Protein AF-A0A0A8ESN9-F1 (afdb_monomer_lite)

Secondary structure (DSSP, 8-state):
-TT-EEEEGGGTTEEEEEEEEEE-----------S---SPEEEEEEETTS---EEE-GGGEEE---TT----TTSS-SSSSHHHHHHHHHHHHHHHHHHHHHHHHHHHHHT-------

Radius of gyration: 28.65 Å; chains: 1; bounding box: 43×63×75 Å

Foldseek 3Di:
DFQFWKQQQVPVRAIFGFHDWAFPDPDPPPDPPPDDDPGAIWTWTAHPVGDDIDIDHPVRIDGPPPPPDPPDVPPPDPDPCPVVVVVVVVVVVVVVVVVVVVVVVVVVVVVDDDDDDD

pLDDT: mean 72.19, std 18.35, range [41.47, 96.19]

Structure (mmCIF, N/CA/C/O backbone):
data_AF-A0A0A8ESN9-F1
#
_entry.id   AF-A0A0A8ESN9-F1
#
loop_
_atom_site.group_PDB
_atom_site.id
_atom_site.type_symbol
_atom_site.label_atom_id
_atom_site.label_alt_id
_atom_site.label_comp_id
_atom_site.label_asym_id
_atom_site.label_entity_id
_atom_site.label_seq_id
_atom_site.pdbx_PDB_ins_code
_atom_site.Cartn_x
_atom_site.Cartn_y
_atom_site.Cartn_z
_atom_site.occupancy
_atom_site.B_iso_or_equiv
_atom_site.auth_seq_id
_atom_site.auth_comp_id
_atom_site.auth_asym_id
_atom_site.auth_atom_id
_atom_site.pdbx_PDB_model_num
ATOM 1 N N . MET A 1 1 ? 3.443 9.155 -0.932 1.00 62.34 1 MET A N 1
ATOM 2 C CA . MET A 1 1 ? 2.494 9.034 0.195 1.00 62.34 1 MET A CA 1
ATOM 3 C C . MET A 1 1 ? 2.630 7.640 0.795 1.00 62.34 1 MET A C 1
ATOM 5 O O . MET A 1 1 ? 2.059 6.707 0.259 1.00 62.34 1 MET A O 1
ATOM 9 N N . LEU A 1 2 ? 3.432 7.467 1.846 1.00 80.25 2 LEU A N 1
ATOM 10 C CA . LEU A 1 2 ? 3.530 6.182 2.553 1.00 80.25 2 LEU A CA 1
ATOM 11 C C . LEU A 1 2 ? 2.463 6.117 3.652 1.00 80.25 2 LEU A C 1
ATOM 13 O O . LEU A 1 2 ? 2.071 7.150 4.195 1.00 80.25 2 LEU A O 1
ATOM 17 N N . GLY A 1 3 ? 1.976 4.921 3.968 1.00 84.69 3 GLY A N 1
ATOM 18 C CA . GLY A 1 3 ? 0.921 4.699 4.957 1.00 84.69 3 GLY A CA 1
ATOM 19 C C . GLY A 1 3 ? -0.495 5.037 4.477 1.00 84.69 3 GLY A C 1
ATOM 20 O O . GLY A 1 3 ? -1.417 5.023 5.288 1.00 84.69 3 GLY A O 1
ATOM 21 N N . GLN A 1 4 ? -0.687 5.354 3.192 1.00 88.56 4 GLN A N 1
ATOM 22 C CA . GLN A 1 4 ? -2.016 5.564 2.606 1.00 88.56 4 GLN A CA 1
ATOM 23 C C . GLN A 1 4 ? -2.613 4.250 2.107 1.00 88.56 4 GLN A C 1
ATOM 25 O O . GLN A 1 4 ? -1.871 3.365 1.677 1.00 88.56 4 GLN A O 1
ATOM 30 N N . ARG A 1 5 ? -3.945 4.147 2.150 1.00 92.69 5 ARG A N 1
ATOM 31 C CA . ARG A 1 5 ? -4.677 3.050 1.515 1.00 92.69 5 ARG A CA 1
ATOM 32 C C . ARG A 1 5 ? -4.762 3.295 0.010 1.00 92.69 5 ARG A C 1
ATOM 34 O O . ARG A 1 5 ? -5.025 4.417 -0.425 1.00 92.69 5 ARG A O 1
ATOM 41 N N . VAL A 1 6 ? -4.502 2.252 -0.760 1.00 93.94 6 VAL A N 1
ATOM 42 C CA . VAL A 1 6 ? -4.526 2.255 -2.220 1.00 93.94 6 VAL A CA 1
ATOM 43 C C . VAL A 1 6 ? -5.290 1.033 -2.715 1.00 93.94 6 VAL A C 1
ATOM 45 O O . VAL A 1 6 ? -5.285 -0.009 -2.055 1.00 93.94 6 VAL A O 1
ATOM 48 N N . ILE A 1 7 ? -5.946 1.184 -3.858 1.00 94.50 7 ILE A N 1
ATOM 49 C CA . ILE A 1 7 ? -6.589 0.111 -4.612 1.00 94.50 7 ILE A CA 1
ATOM 50 C C . ILE A 1 7 ? -5.570 -0.373 -5.639 1.00 94.50 7 ILE A C 1
ATOM 52 O O . ILE A 1 7 ? -4.999 0.443 -6.357 1.00 94.50 7 ILE A O 1
ATOM 56 N N . ASP A 1 8 ? -5.312 -1.675 -5.679 1.00 94.50 8 ASP A N 1
ATOM 57 C CA . ASP A 1 8 ? -4.403 -2.304 -6.633 1.00 94.50 8 ASP A CA 1
ATOM 58 C C . ASP A 1 8 ? -5.191 -3.031 -7.723 1.00 94.50 8 ASP A C 1
ATOM 60 O O . ASP A 1 8 ? -5.702 -4.134 -7.515 1.00 94.50 8 ASP A O 1
ATOM 64 N N . HIS A 1 9 ? -5.266 -2.414 -8.900 1.00 96.19 9 HIS A N 1
ATOM 65 C CA . HIS A 1 9 ? -6.020 -2.942 -10.035 1.00 96.19 9 HIS A CA 1
ATOM 66 C C . HIS A 1 9 ? -5.357 -4.169 -10.675 1.00 96.19 9 HIS A C 1
ATOM 68 O O . HIS A 1 9 ? -6.021 -4.927 -11.379 1.00 96.19 9 HIS A O 1
ATOM 74 N N . ALA A 1 10 ? -4.061 -4.400 -10.432 1.00 95.06 10 ALA A N 1
ATOM 75 C CA . ALA A 1 10 ? -3.372 -5.587 -10.940 1.00 95.06 10 ALA A CA 1
ATOM 76 C C . ALA A 1 10 ? -3.723 -6.861 -10.151 1.00 95.06 10 ALA A C 1
ATOM 78 O O . ALA A 1 10 ? -3.473 -7.964 -10.633 1.00 95.06 10 ALA A O 1
ATOM 79 N N . HIS A 1 11 ? -4.307 -6.716 -8.958 1.00 92.62 11 HIS A N 1
ATOM 80 C CA . HIS A 1 11 ? -4.655 -7.817 -8.061 1.00 92.62 11 HIS A CA 1
ATOM 81 C C . HIS A 1 11 ? -6.143 -7.785 -7.691 1.00 92.62 11 HIS A C 1
ATOM 83 O O . HIS A 1 11 ? -6.479 -7.808 -6.510 1.00 92.62 11 HIS A O 1
ATOM 89 N N . ASP A 1 12 ? -7.028 -7.720 -8.688 1.00 92.38 12 ASP A N 1
ATOM 90 C CA . ASP A 1 12 ? -8.489 -7.774 -8.505 1.00 92.38 12 ASP A CA 1
ATOM 91 C C . ASP A 1 12 ? -9.035 -6.677 -7.568 1.00 92.38 12 ASP A C 1
ATOM 93 O O . ASP A 1 12 ? -9.817 -6.944 -6.654 1.00 92.38 12 ASP A O 1
ATOM 97 N N . ASP A 1 13 ? -8.580 -5.436 -7.766 1.00 93.00 13 ASP A N 1
ATOM 98 C CA . ASP A 1 13 ? -8.949 -4.263 -6.956 1.00 93.00 13 ASP A CA 1
ATOM 99 C C . ASP A 1 13 ? -8.671 -4.438 -5.453 1.00 93.00 13 ASP A C 1
ATOM 101 O O . ASP A 1 13 ? -9.341 -3.874 -4.579 1.00 93.00 13 ASP A O 1
ATOM 105 N N . ARG A 1 14 ? -7.651 -5.233 -5.117 1.00 93.94 14 ARG A N 1
ATOM 106 C CA . ARG A 1 14 ? -7.277 -5.495 -3.729 1.00 93.94 14 ARG A CA 1
ATOM 107 C C . ARG A 1 14 ? -6.791 -4.220 -3.045 1.00 93.94 14 ARG A C 1
ATOM 109 O O . ARG A 1 14 ? -5.904 -3.522 -3.526 1.00 93.94 14 ARG A O 1
ATOM 116 N N . VAL A 1 15 ? -7.321 -3.957 -1.851 1.00 93.56 15 VAL A N 1
ATOM 117 C CA . VAL A 1 15 ? -6.949 -2.783 -1.049 1.00 93.56 15 VAL A CA 1
ATOM 118 C C . VAL A 1 15 ? -5.768 -3.092 -0.129 1.00 93.56 15 VAL A C 1
ATOM 120 O O . VAL A 1 15 ? -5.801 -4.038 0.666 1.00 93.56 15 VAL A O 1
ATOM 123 N N . GLY A 1 16 ? -4.736 -2.252 -0.193 1.00 93.38 16 GLY A N 1
ATOM 124 C CA . GLY A 1 16 ? -3.533 -2.349 0.632 1.00 93.38 16 GLY A CA 1
ATOM 125 C C . GLY A 1 16 ? -3.050 -0.994 1.138 1.00 93.38 16 GLY A C 1
ATOM 126 O O . GLY A 1 16 ? -3.522 0.056 0.718 1.00 93.38 16 GLY A O 1
ATOM 127 N N . VAL A 1 17 ? -2.103 -1.006 2.070 1.00 94.12 17 VAL A N 1
ATOM 128 C CA . VAL A 1 17 ? -1.412 0.191 2.558 1.00 94.12 17 VAL A CA 1
ATOM 129 C C . VAL A 1 17 ? -0.064 0.302 1.858 1.00 94.12 17 VAL A C 1
ATOM 131 O O . VAL A 1 17 ? 0.742 -0.621 1.952 1.00 94.12 17 VAL A O 1
ATOM 134 N N . LEU A 1 18 ? 0.215 1.438 1.215 1.00 93.19 18 LEU A N 1
ATOM 135 C CA . LEU A 1 18 ? 1.493 1.683 0.544 1.00 93.19 18 LEU A CA 1
ATOM 136 C C . LEU A 1 18 ? 2.627 1.848 1.564 1.00 93.19 18 LEU A C 1
ATOM 138 O O . LEU A 1 18 ? 2.662 2.825 2.315 1.00 93.19 18 LEU A O 1
ATOM 142 N N . ARG A 1 19 ? 3.564 0.897 1.602 1.00 92.38 19 ARG A N 1
ATOM 143 C CA . ARG A 1 19 ? 4.667 0.846 2.579 1.00 92.38 19 ARG A CA 1
ATOM 144 C C . ARG A 1 19 ? 5.979 1.377 2.024 1.00 92.38 19 ARG A C 1
ATOM 146 O O . ARG A 1 19 ? 6.700 2.050 2.758 1.00 92.38 19 ARG A O 1
ATOM 153 N N . ALA A 1 20 ? 6.268 1.109 0.754 1.00 91.62 20 ALA A N 1
ATOM 154 C CA . ALA A 1 20 ? 7.493 1.551 0.098 1.00 91.62 20 ALA A CA 1
ATOM 155 C C . ALA A 1 20 ? 7.338 1.617 -1.427 1.00 91.62 20 ALA A C 1
ATOM 157 O O . ALA A 1 20 ? 6.453 0.983 -1.999 1.00 91.62 20 ALA A O 1
ATOM 158 N N . LEU A 1 21 ? 8.242 2.366 -2.060 1.00 89.06 21 LEU A N 1
ATOM 159 C CA . LEU A 1 21 ? 8.556 2.276 -3.483 1.00 89.06 21 LEU A CA 1
ATOM 160 C C . LEU A 1 21 ? 10.026 1.874 -3.585 1.00 89.06 21 LEU A C 1
ATOM 162 O O . LEU A 1 21 ? 10.883 2.579 -3.049 1.00 89.06 21 LEU A O 1
ATOM 166 N N . ALA A 1 22 ? 10.307 0.744 -4.222 1.00 83.38 22 ALA A N 1
ATOM 167 C CA . ALA A 1 22 ? 11.653 0.201 -4.350 1.00 83.38 22 ALA A CA 1
ATOM 168 C C . ALA A 1 22 ? 11.920 -0.199 -5.805 1.00 83.38 22 ALA A C 1
ATOM 170 O O . ALA A 1 22 ? 10.998 -0.657 -6.466 1.00 83.38 22 ALA A O 1
ATOM 171 N N . PRO A 1 23 ? 13.140 -0.022 -6.332 1.00 78.62 23 PRO A N 1
ATOM 172 C CA . PRO A 1 23 ? 13.485 -0.527 -7.659 1.00 78.62 23 PRO A CA 1
ATOM 173 C C . PRO A 1 23 ? 13.305 -2.049 -7.717 1.00 78.62 23 PRO A C 1
ATOM 175 O O . PRO A 1 23 ? 13.609 -2.733 -6.738 1.00 78.62 23 PRO A O 1
ATOM 178 N N . ASP A 1 24 ? 12.848 -2.573 -8.853 1.00 75.81 24 ASP A N 1
ATOM 179 C CA . ASP A 1 24 ? 12.789 -4.016 -9.095 1.00 75.81 24 ASP A CA 1
ATOM 180 C C . ASP A 1 24 ? 14.196 -4.572 -9.360 1.00 75.81 24 ASP A C 1
ATOM 182 O O . ASP A 1 24 ? 14.705 -4.577 -10.480 1.00 75.81 24 ASP A O 1
ATOM 186 N N . ILE A 1 25 ? 14.905 -4.941 -8.299 1.00 68.38 25 ILE A N 1
ATOM 187 C CA . ILE A 1 25 ? 16.263 -5.477 -8.406 1.00 68.38 25 ILE A CA 1
ATOM 188 C C . ILE A 1 25 ? 16.208 -7.001 -8.522 1.00 68.38 25 ILE A C 1
ATOM 190 O O . ILE A 1 25 ? 16.106 -7.707 -7.524 1.00 68.38 25 ILE A O 1
ATOM 194 N N . GLU A 1 26 ? 16.360 -7.509 -9.748 1.00 61.91 26 GLU A N 1
ATOM 195 C CA . GLU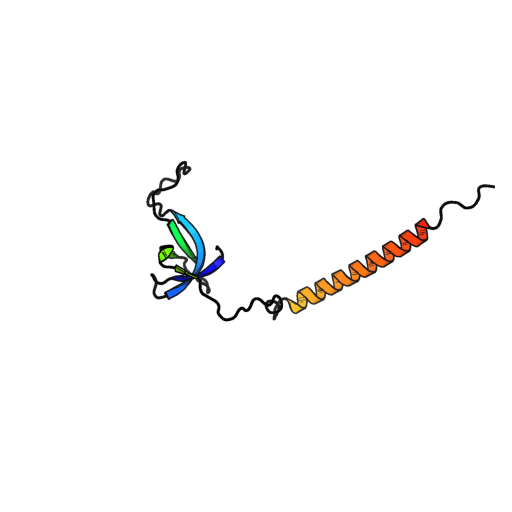 A 1 26 ? 16.553 -8.946 -10.023 1.00 61.91 26 GLU A CA 1
ATOM 196 C C . GLU A 1 26 ? 17.909 -9.474 -9.507 1.00 61.91 26 GLU A C 1
ATOM 198 O O . GLU A 1 26 ? 18.126 -10.682 -9.380 1.00 61.91 26 GLU A O 1
ATOM 203 N N . GLN A 1 27 ? 18.855 -8.575 -9.216 1.00 57.69 27 GLN A N 1
ATOM 204 C CA . GLN A 1 27 ? 20.195 -8.933 -8.769 1.00 57.69 27 GLN A CA 1
ATOM 205 C C . GLN A 1 27 ? 20.267 -9.063 -7.245 1.00 57.69 27 GLN A C 1
ATOM 207 O O . GLN A 1 27 ? 20.173 -8.099 -6.493 1.00 57.69 27 GLN A O 1
ATOM 212 N N . TRP A 1 28 ? 20.547 -10.288 -6.817 1.00 58.59 28 TRP A N 1
ATOM 213 C CA . TRP A 1 28 ? 20.883 -10.746 -5.466 1.00 58.59 28 TRP A CA 1
ATOM 214 C C . TRP A 1 28 ? 22.258 -10.248 -4.973 1.00 58.59 28 TRP A C 1
ATOM 216 O O . TRP A 1 28 ? 22.736 -10.669 -3.918 1.00 58.59 28 TRP A O 1
ATOM 226 N N . GLU A 1 29 ? 22.910 -9.353 -5.719 1.00 61.12 29 GLU A N 1
ATOM 227 C CA . GLU A 1 29 ? 24.175 -8.743 -5.326 1.00 61.12 29 GLU A CA 1
ATOM 228 C C . GLU A 1 29 ? 23.933 -7.680 -4.248 1.00 61.12 29 GLU A C 1
ATOM 230 O O . GLU A 1 29 ? 23.576 -6.533 -4.514 1.00 61.12 29 GLU A O 1
ATOM 235 N N . LEU A 1 30 ? 24.151 -8.080 -2.995 1.00 63.03 30 LEU A N 1
ATOM 236 C CA . LEU A 1 30 ? 24.112 -7.220 -1.812 1.00 63.03 30 LEU A CA 1
ATOM 237 C C . LEU A 1 30 ? 25.361 -6.320 -1.761 1.00 63.03 30 LEU A C 1
ATOM 239 O O . LEU A 1 30 ? 26.237 -6.483 -0.913 1.00 63.03 30 LEU A O 1
ATOM 243 N N . GLY A 1 31 ? 25.463 -5.387 -2.704 1.00 68.06 31 GLY A N 1
ATOM 244 C CA . GLY A 1 31 ? 26.486 -4.347 -2.748 1.00 68.06 31 GLY A CA 1
ATOM 245 C C . GLY A 1 31 ? 25.883 -2.953 -2.541 1.00 68.06 31 GLY A C 1
ATOM 246 O O . GLY A 1 31 ? 24.696 -2.744 -2.796 1.00 68.06 31 GLY A O 1
ATOM 247 N N . PRO A 1 32 ? 26.669 -1.963 -2.086 1.00 63.31 32 PRO A N 1
ATOM 248 C CA . PRO A 1 32 ? 26.203 -0.585 -2.034 1.00 63.31 32 PRO A CA 1
ATOM 249 C C . PRO A 1 32 ? 25.823 -0.098 -3.439 1.00 63.31 32 PRO A C 1
ATOM 251 O O . PRO A 1 32 ? 26.650 -0.050 -4.353 1.00 63.31 32 PRO A O 1
ATOM 254 N N . VAL A 1 33 ? 24.557 0.287 -3.592 1.00 64.94 33 VAL A N 1
ATOM 255 C CA . VAL A 1 33 ? 24.009 0.853 -4.826 1.00 64.94 33 VAL A CA 1
ATOM 256 C C . VAL A 1 33 ? 24.600 2.251 -5.019 1.00 64.94 33 VAL A C 1
ATOM 258 O O . VAL A 1 33 ? 24.182 3.221 -4.393 1.00 64.94 33 VAL A O 1
ATOM 261 N N . THR A 1 34 ? 25.621 2.353 -5.869 1.00 69.56 34 THR A N 1
ATOM 262 C CA . THR A 1 34 ? 26.333 3.614 -6.165 1.00 69.56 34 THR A CA 1
ATOM 263 C C . THR A 1 34 ? 25.728 4.392 -7.335 1.00 69.56 34 THR A C 1
ATOM 265 O O . THR A 1 34 ? 26.174 5.498 -7.642 1.00 69.56 34 THR A O 1
ATOM 268 N N . ARG A 1 35 ? 24.717 3.831 -8.005 1.00 67.69 35 ARG A N 1
ATOM 269 C CA . ARG A 1 35 ? 24.006 4.430 -9.143 1.00 67.69 35 ARG A CA 1
ATOM 270 C C . ARG A 1 35 ? 22.517 4.147 -9.024 1.00 67.69 35 ARG A C 1
ATOM 272 O O . ARG A 1 35 ? 22.146 3.086 -8.539 1.00 67.69 35 ARG A O 1
ATOM 279 N N . VAL A 1 36 ? 21.676 5.069 -9.489 1.00 68.94 36 VAL A N 1
ATOM 280 C CA . VAL A 1 36 ? 20.223 4.853 -9.532 1.00 68.94 36 VAL A CA 1
ATOM 281 C C . VAL A 1 36 ? 19.934 3.641 -10.430 1.00 68.94 36 VAL A C 1
ATOM 283 O O . VAL A 1 36 ? 20.375 3.649 -11.583 1.00 68.94 36 VAL A O 1
ATOM 286 N N . PRO A 1 37 ? 19.247 2.600 -9.928 1.00 68.00 37 PRO A N 1
ATOM 287 C CA . PRO A 1 37 ? 18.894 1.443 -10.738 1.00 68.00 37 PRO A CA 1
ATOM 288 C C . PRO A 1 37 ? 18.011 1.851 -11.919 1.00 68.00 37 PRO A C 1
ATOM 290 O O . PRO A 1 37 ? 17.114 2.676 -11.774 1.00 68.00 37 PRO A O 1
ATOM 293 N N . VAL A 1 38 ? 18.275 1.262 -13.086 1.00 72.88 38 VAL A N 1
ATOM 294 C CA . VAL A 1 38 ? 17.469 1.465 -14.306 1.00 72.88 38 VAL A CA 1
ATOM 295 C C . VAL A 1 38 ? 16.135 0.710 -14.224 1.00 72.88 38 VAL A C 1
ATOM 297 O O . VAL A 1 38 ? 15.213 1.003 -14.978 1.00 72.88 38 VAL A O 1
ATOM 300 N N . ALA A 1 39 ? 16.029 -0.253 -13.306 1.00 75.56 39 ALA A N 1
ATOM 301 C CA . ALA A 1 39 ? 14.825 -1.040 -13.107 1.00 75.56 39 ALA A CA 1
ATOM 302 C C . ALA A 1 39 ? 13.627 -0.175 -12.698 1.00 75.56 39 ALA A C 1
ATOM 304 O O . ALA A 1 39 ? 13.762 0.782 -11.928 1.00 75.56 39 ALA A O 1
ATOM 305 N N . ALA A 1 40 ? 12.450 -0.548 -13.204 1.00 80.25 40 ALA A N 1
ATOM 306 C CA . ALA A 1 40 ? 11.207 0.124 -12.867 1.00 80.25 40 ALA A CA 1
ATOM 307 C C . ALA A 1 40 ? 10.944 0.023 -11.351 1.00 80.25 40 ALA A C 1
ATOM 309 O O . ALA A 1 40 ? 11.228 -1.010 -10.738 1.00 80.25 40 ALA A O 1
ATOM 310 N N . PRO A 1 41 ? 10.441 1.090 -10.711 1.00 86.00 41 PRO A N 1
ATOM 311 C CA . PRO A 1 41 ? 10.048 1.023 -9.315 1.00 86.00 41 PRO A CA 1
ATOM 312 C C . PRO A 1 41 ? 8.819 0.125 -9.146 1.00 86.00 41 PRO A C 1
ATOM 314 O O . PRO A 1 41 ? 7.897 0.160 -9.952 1.00 86.00 41 PRO A O 1
ATOM 317 N N . MET A 1 42 ? 8.785 -0.610 -8.045 1.00 91.31 42 MET A N 1
ATOM 318 C CA . MET A 1 42 ? 7.684 -1.438 -7.576 1.00 91.31 42 MET A CA 1
ATOM 319 C C . MET A 1 42 ? 7.151 -0.880 -6.258 1.00 91.31 42 MET A C 1
ATOM 321 O O . MET A 1 42 ? 7.904 -0.445 -5.381 1.00 91.31 42 MET A O 1
ATOM 325 N N . ALA A 1 43 ? 5.832 -0.889 -6.114 1.00 93.25 43 ALA A N 1
ATOM 326 C CA . ALA A 1 43 ? 5.137 -0.537 -4.889 1.00 93.25 43 ALA A CA 1
ATOM 327 C C . ALA A 1 43 ? 5.004 -1.762 -3.987 1.00 93.25 43 ALA A C 1
ATOM 329 O O . ALA A 1 43 ? 4.544 -2.808 -4.433 1.00 93.25 43 ALA A O 1
ATOM 330 N N . TRP A 1 44 ? 5.366 -1.616 -2.712 1.00 94.31 44 TRP A N 1
ATOM 331 C CA . TRP A 1 44 ? 5.167 -2.639 -1.684 1.00 94.31 44 TRP A CA 1
ATOM 332 C C . TRP A 1 44 ? 3.923 -2.322 -0.858 1.00 94.31 44 TRP A C 1
ATOM 334 O O . TRP A 1 44 ? 3.844 -1.252 -0.239 1.00 94.31 44 TRP A O 1
ATOM 344 N N . LEU A 1 45 ? 2.965 -3.249 -0.840 1.00 93.69 45 LEU A N 1
ATOM 345 C CA . LEU A 1 45 ? 1.666 -3.096 -0.195 1.00 93.69 45 LEU A CA 1
ATOM 346 C C . LEU A 1 45 ? 1.496 -4.092 0.953 1.00 93.69 45 LEU A C 1
ATOM 348 O O . LEU A 1 45 ? 1.758 -5.285 0.811 1.00 93.69 45 LEU A O 1
ATOM 352 N N . ALA A 1 46 ? 1.007 -3.595 2.090 1.00 94.19 46 ALA A N 1
ATOM 353 C CA . ALA A 1 46 ? 0.593 -4.425 3.218 1.00 94.19 46 ALA A CA 1
ATOM 354 C C . ALA A 1 46 ? -0.939 -4.573 3.255 1.00 94.19 46 ALA A C 1
ATOM 356 O O . ALA A 1 46 ? -1.642 -3.580 3.043 1.00 94.19 46 ALA A O 1
ATOM 357 N N . PRO A 1 47 ? -1.494 -5.757 3.573 1.00 92.62 47 PRO A N 1
ATOM 358 C CA . PRO A 1 47 ? -2.940 -5.912 3.712 1.00 92.62 47 PRO A CA 1
ATOM 359 C C . PRO A 1 47 ? -3.485 -5.104 4.895 1.00 92.62 47 PRO A C 1
ATOM 361 O O . PRO A 1 47 ? -2.889 -5.093 5.973 1.00 92.62 47 PRO A O 1
ATOM 364 N N . VAL A 1 48 ? -4.669 -4.504 4.738 1.00 88.31 48 VAL A N 1
ATOM 365 C CA . VAL A 1 48 ? -5.327 -3.723 5.807 1.00 88.31 48 VAL A CA 1
ATOM 366 C C . VAL A 1 48 ? -5.653 -4.583 7.037 1.00 88.31 48 VAL A C 1
ATOM 368 O O . VAL A 1 48 ? -5.535 -4.119 8.168 1.00 88.31 48 VAL A O 1
ATOM 371 N N . SER A 1 49 ? -6.038 -5.843 6.829 1.00 84.12 49 SER A N 1
ATOM 372 C CA . SER A 1 49 ? -6.403 -6.802 7.881 1.00 84.12 49 SER A CA 1
ATOM 373 C C . SER A 1 49 ? -5.222 -7.619 8.423 1.00 84.12 49 SER A C 1
ATOM 375 O O . SER A 1 49 ? -5.431 -8.539 9.211 1.00 84.12 49 SER A O 1
ATOM 377 N N . GLY A 1 50 ? -3.993 -7.330 7.984 1.00 78.69 50 GLY A N 1
ATOM 378 C CA . GLY A 1 50 ? -2.849 -8.224 8.164 1.00 78.69 50 GLY A CA 1
ATOM 379 C C . GLY A 1 50 ? -2.837 -9.387 7.162 1.00 78.69 50 GLY A C 1
ATOM 380 O O . GLY A 1 50 ? -3.826 -9.657 6.478 1.00 78.69 50 GLY A O 1
ATOM 381 N N . GLY A 1 51 ? -1.682 -10.044 7.035 1.00 86.50 51 GLY A N 1
ATOM 382 C CA . GLY A 1 51 ? -1.423 -11.096 6.048 1.00 86.50 51 GLY A CA 1
ATOM 383 C C . GLY A 1 51 ? -0.125 -10.850 5.276 1.00 86.50 51 GLY A C 1
ATOM 384 O O . GLY A 1 51 ? 0.699 -10.037 5.691 1.00 86.50 51 GLY A O 1
ATOM 385 N N . ALA A 1 52 ? 0.050 -11.554 4.158 1.00 90.50 52 ALA A N 1
ATOM 386 C CA . ALA A 1 52 ? 1.241 -11.425 3.324 1.00 90.50 52 ALA A CA 1
ATOM 387 C C . ALA A 1 52 ? 1.241 -10.108 2.535 1.00 90.50 52 ALA A C 1
ATOM 389 O O . ALA A 1 52 ? 0.251 -9.774 1.875 1.00 90.50 52 ALA A O 1
ATOM 390 N N . GLU A 1 53 ? 2.360 -9.388 2.609 1.00 92.81 53 GLU A N 1
ATOM 391 C CA . GLU A 1 53 ? 2.652 -8.237 1.753 1.00 92.81 53 GLU A CA 1
ATOM 392 C C . GLU A 1 53 ? 2.810 -8.678 0.292 1.00 92.81 53 GLU A C 1
ATOM 394 O O . GLU A 1 53 ? 3.129 -9.837 0.011 1.00 92.81 53 GLU A O 1
ATOM 399 N N . TRP A 1 54 ? 2.578 -7.758 -0.641 1.00 94.12 54 TRP A N 1
ATOM 400 C CA . TRP A 1 54 ? 2.739 -8.013 -2.072 1.00 94.12 54 TRP A CA 1
ATOM 401 C C . TRP A 1 54 ? 3.307 -6.795 -2.800 1.00 94.12 54 TRP A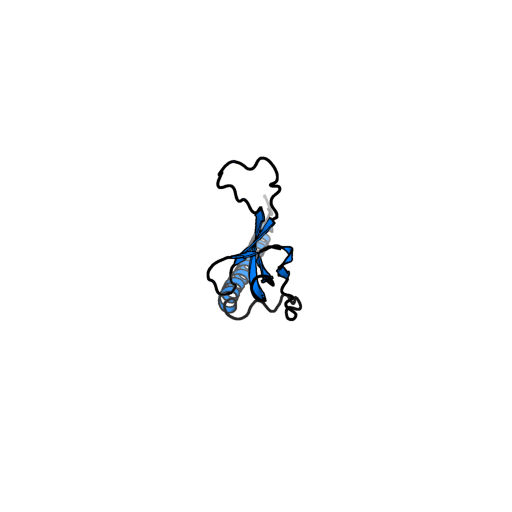 C 1
ATOM 403 O O . TRP A 1 54 ? 3.284 -5.676 -2.280 1.00 94.12 54 TRP A O 1
ATOM 413 N N . THR A 1 55 ? 3.858 -7.025 -3.991 1.00 93.19 55 THR A N 1
ATOM 414 C CA . THR A 1 55 ? 4.383 -5.980 -4.871 1.00 93.19 55 THR A CA 1
ATOM 415 C C . THR A 1 55 ? 3.459 -5.751 -6.060 1.00 93.19 55 THR A C 1
ATOM 417 O O . THR A 1 55 ? 2.833 -6.682 -6.556 1.00 93.19 55 THR A O 1
ATOM 420 N N . THR A 1 56 ? 3.376 -4.510 -6.532 1.00 93.94 56 THR A N 1
ATOM 421 C CA . THR A 1 56 ? 2.634 -4.138 -7.747 1.00 93.94 56 THR A CA 1
ATOM 422 C C . THR A 1 56 ? 3.318 -2.964 -8.447 1.00 93.94 56 THR A C 1
ATOM 424 O O . THR A 1 56 ? 4.145 -2.274 -7.843 1.00 93.94 56 THR A O 1
ATOM 427 N N . HIS A 1 57 ? 3.004 -2.726 -9.718 1.00 93.25 57 HIS A N 1
ATOM 428 C CA . HIS A 1 57 ? 3.538 -1.568 -10.431 1.00 93.25 57 HIS A CA 1
ATOM 429 C C . HIS A 1 57 ? 2.876 -0.276 -9.903 1.00 93.25 57 HIS A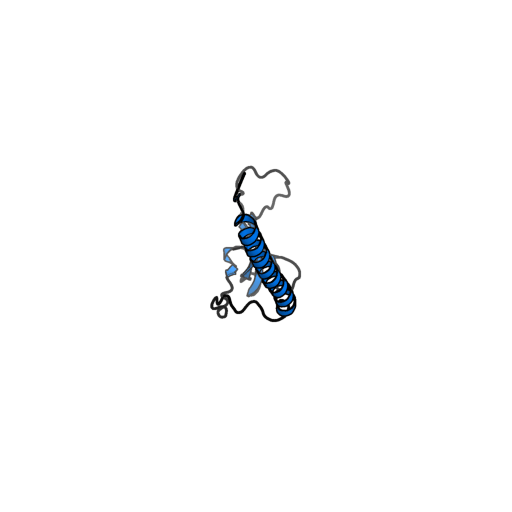 C 1
ATOM 431 O O . HIS A 1 57 ? 1.660 -0.263 -9.707 1.00 93.25 57 HIS A O 1
ATOM 437 N N . PRO A 1 58 ? 3.612 0.832 -9.694 1.00 92.12 58 PRO A N 1
ATOM 438 C CA . PRO A 1 58 ? 3.046 2.081 -9.175 1.00 92.12 58 PRO A CA 1
ATOM 439 C C . PRO A 1 58 ? 1.931 2.681 -10.041 1.00 92.12 58 PRO A C 1
ATOM 441 O O . PRO A 1 58 ? 1.072 3.383 -9.523 1.00 92.12 58 PRO A O 1
ATOM 444 N N . ASP A 1 59 ? 1.920 2.385 -11.340 1.00 92.56 59 ASP A N 1
ATOM 445 C CA . ASP A 1 59 ? 0.859 2.848 -12.247 1.00 92.56 59 ASP A CA 1
ATOM 446 C C . ASP A 1 59 ? -0.429 2.012 -12.148 1.00 92.56 59 ASP A C 1
ATOM 448 O O . ASP A 1 59 ? -1.464 2.415 -12.669 1.00 92.56 59 ASP A O 1
ATOM 452 N N . ALA A 1 60 ? -0.378 0.849 -11.490 1.00 93.19 60 ALA A N 1
ATOM 453 C CA . ALA A 1 60 ? -1.539 -0.012 -11.272 1.00 93.19 60 ALA A CA 1
ATOM 454 C C . ALA A 1 60 ? -2.292 0.317 -9.972 1.00 93.19 60 ALA A C 1
ATOM 456 O O . ALA A 1 60 ? -3.321 -0.301 -9.696 1.00 93.19 60 ALA A O 1
ATOM 457 N N . ILE A 1 61 ? -1.785 1.265 -9.172 1.00 92.75 61 ILE A N 1
ATOM 458 C CA . ILE A 1 61 ? -2.397 1.650 -7.902 1.00 92.75 61 ILE A CA 1
ATOM 459 C C . ILE A 1 61 ? -3.112 2.994 -7.998 1.00 92.75 61 ILE A C 1
ATOM 461 O O . ILE A 1 61 ? -2.559 3.988 -8.465 1.00 92.75 61 ILE A O 1
ATOM 465 N N . GLU A 1 62 ? -4.323 3.047 -7.459 1.00 93.44 62 GLU A N 1
ATOM 466 C CA . GLU A 1 62 ? -5.063 4.287 -7.256 1.00 93.44 62 GLU A CA 1
ATOM 467 C C . GLU A 1 62 ? -5.151 4.600 -5.761 1.00 93.44 62 GLU A C 1
ATOM 469 O O . GLU A 1 62 ? -5.336 3.716 -4.922 1.00 93.44 62 GLU A O 1
ATOM 474 N N . ALA A 1 63 ? -5.018 5.876 -5.394 1.00 89.94 63 ALA A N 1
ATOM 475 C CA . ALA A 1 63 ? -5.311 6.292 -4.030 1.00 89.94 63 ALA A CA 1
ATOM 476 C C . ALA A 1 63 ? -6.789 6.029 -3.727 1.00 89.94 63 ALA A C 1
ATOM 478 O O . ALA A 1 63 ? -7.669 6.555 -4.407 1.00 89.94 63 ALA A O 1
ATOM 479 N N . GLU A 1 64 ? -7.065 5.271 -2.667 1.00 84.81 64 GLU A N 1
ATOM 480 C CA . GLU A 1 64 ? -8.436 5.065 -2.223 1.00 84.81 64 GLU A CA 1
ATOM 481 C C . GLU A 1 64 ? -8.968 6.411 -1.710 1.00 84.81 64 GLU A C 1
ATOM 483 O O . GLU A 1 64 ? -8.627 6.872 -0.614 1.00 84.81 64 GLU A O 1
ATOM 488 N N . ARG A 1 65 ? -9.775 7.096 -2.530 1.00 70.81 65 ARG A N 1
ATOM 489 C CA . ARG A 1 65 ? -10.490 8.296 -2.097 1.00 70.81 65 ARG A CA 1
ATOM 490 C C . ARG A 1 65 ? -11.506 7.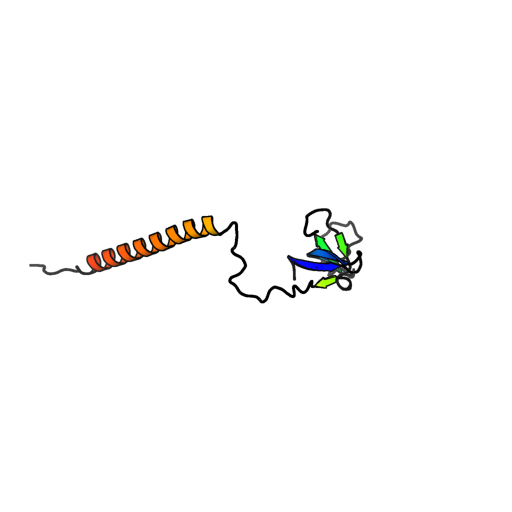8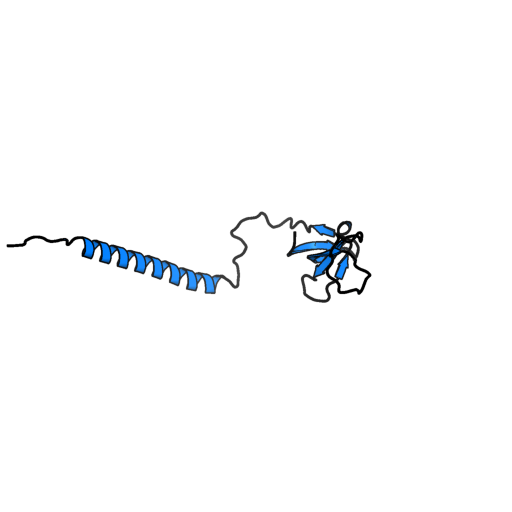73 -1.044 1.00 70.81 65 ARG A C 1
ATOM 492 O O . ARG A 1 65 ? -12.596 7.419 -1.371 1.00 70.81 65 ARG A O 1
ATOM 499 N N . ASN A 1 66 ? -11.176 8.075 0.227 1.00 55.97 66 ASN A N 1
ATOM 500 C CA . ASN A 1 66 ? -12.196 8.128 1.266 1.00 55.97 66 ASN A CA 1
ATOM 501 C C . ASN A 1 66 ? -13.108 9.322 0.960 1.00 55.97 66 ASN A C 1
ATOM 503 O O . ASN A 1 66 ? -12.746 10.460 1.250 1.00 55.97 66 ASN A O 1
ATOM 507 N N . ALA A 1 67 ? -14.279 9.073 0.375 1.00 48.81 67 ALA A N 1
ATOM 508 C CA . ALA A 1 67 ? -15.319 10.090 0.236 1.00 48.81 67 ALA A CA 1
ATOM 509 C C . ALA A 1 67 ? -15.895 10.536 1.599 1.00 48.81 67 ALA A C 1
ATOM 511 O O . ALA A 1 67 ? -16.565 11.557 1.653 1.00 48.81 67 ALA A O 1
ATOM 512 N N . ASP A 1 68 ? -15.557 9.851 2.701 1.00 45.78 68 ASP A N 1
ATOM 513 C CA . ASP A 1 68 ? -16.085 10.121 4.046 1.00 45.78 68 ASP A CA 1
ATOM 514 C C . ASP A 1 68 ? -14.999 10.401 5.094 1.00 45.78 68 ASP A C 1
ATOM 516 O O . ASP A 1 68 ? -15.040 9.916 6.225 1.00 45.78 68 ASP A O 1
ATOM 520 N N . VAL A 1 69 ? -14.017 11.229 4.744 1.00 48.53 69 VAL A N 1
ATOM 521 C CA . VAL A 1 69 ? -13.395 12.096 5.751 1.00 48.53 69 VAL A CA 1
ATOM 522 C C . VAL A 1 69 ? -13.305 13.487 5.148 1.00 48.53 69 VAL A C 1
ATOM 524 O O . VAL A 1 69 ? -12.249 13.927 4.695 1.00 48.53 69 VAL A O 1
ATOM 527 N N . GLU A 1 70 ? -14.424 14.212 5.181 1.00 41.84 70 GLU A N 1
ATOM 528 C CA . GLU A 1 70 ? -14.318 15.639 5.456 1.00 41.84 70 GLU A CA 1
ATOM 529 C C . GLU A 1 70 ? -13.412 15.752 6.686 1.00 41.84 70 GLU A C 1
ATOM 531 O O . GLU A 1 70 ? -13.708 15.215 7.757 1.00 41.84 70 GLU A O 1
ATOM 536 N N . TRP A 1 71 ? -12.222 16.306 6.483 1.00 41.94 71 TRP A N 1
ATOM 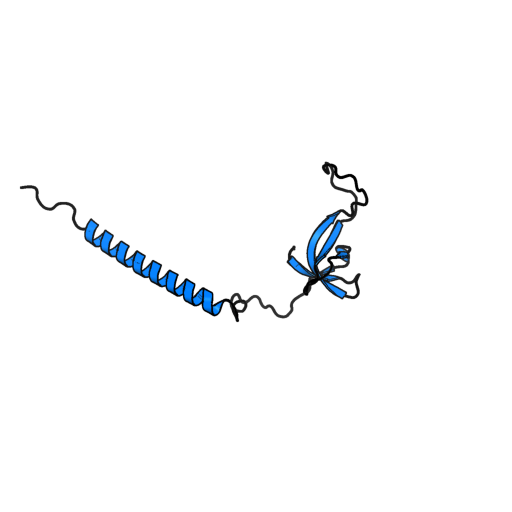537 C CA . TRP A 1 71 ? -11.224 16.485 7.520 1.00 41.94 71 TRP A CA 1
ATOM 538 C C . TRP A 1 71 ? -11.769 17.487 8.538 1.00 41.94 71 TRP A C 1
ATOM 540 O O . TRP A 1 71 ? -11.482 18.676 8.489 1.00 41.94 71 TRP A O 1
ATOM 550 N N . SER A 1 72 ? -12.584 16.990 9.464 1.00 42.12 72 SER A N 1
ATOM 551 C CA . SER A 1 72 ? -12.839 17.638 10.734 1.00 42.12 72 SER A CA 1
ATOM 552 C C . SER A 1 72 ? -11.840 17.066 11.741 1.00 42.12 72 SER A C 1
ATOM 554 O O . SER A 1 72 ? -11.776 15.842 11.923 1.00 42.12 72 SER A O 1
ATOM 556 N N . PRO A 1 73 ? -11.043 17.905 12.422 1.00 45.50 73 PRO A N 1
ATOM 557 C CA . PRO A 1 73 ? -10.101 17.455 13.445 1.00 45.50 73 PRO A CA 1
ATOM 558 C C . PRO A 1 73 ? -10.780 16.785 14.659 1.00 45.50 73 PRO A C 1
ATOM 560 O O . PRO A 1 73 ? -10.089 16.289 15.550 1.00 45.50 73 PRO A O 1
ATOM 563 N N . GLU A 1 74 ? -12.113 16.732 14.705 1.00 47.03 74 GLU A N 1
ATOM 564 C CA . GLU A 1 74 ? -12.886 16.331 15.881 1.00 47.03 74 GLU A CA 1
ATOM 565 C C . GLU A 1 74 ? -13.263 14.837 15.917 1.00 47.03 74 GLU A C 1
ATOM 567 O O . GLU A 1 74 ? -13.562 14.308 16.988 1.00 47.03 74 GLU A O 1
ATOM 572 N N . THR A 1 75 ? -13.179 14.100 14.802 1.00 48.72 75 THR A N 1
ATOM 573 C CA . THR A 1 75 ? -13.807 12.759 14.715 1.00 48.72 75 THR A CA 1
ATOM 574 C C . THR A 1 75 ? -12.869 11.574 14.990 1.00 48.72 75 THR A C 1
ATOM 576 O O . THR A 1 75 ? -13.300 10.424 14.969 1.00 48.72 75 THR A O 1
ATOM 579 N N . ARG A 1 76 ? -11.584 11.793 15.310 1.00 42.22 76 ARG A N 1
ATOM 580 C CA . ARG A 1 76 ? -10.620 10.702 15.602 1.00 42.22 76 ARG A CA 1
ATOM 581 C C . ARG A 1 76 ? -10.318 10.494 17.090 1.00 42.22 76 ARG A C 1
ATOM 583 O O . ARG A 1 76 ? -9.184 10.211 17.476 1.00 42.22 76 ARG A O 1
ATOM 590 N N . VAL A 1 77 ? -11.336 10.622 17.942 1.00 41.66 77 VAL A N 1
ATOM 591 C CA . VAL A 1 77 ? -11.212 10.393 19.394 1.00 41.66 77 VAL A CA 1
ATOM 592 C C . VAL A 1 77 ? -12.475 9.751 19.971 1.00 41.66 77 VAL A C 1
ATOM 594 O O . VAL A 1 77 ? -13.066 10.267 20.911 1.00 41.66 77 VAL A O 1
ATOM 597 N N . THR A 1 78 ? -12.910 8.605 19.458 1.00 49.28 78 THR A N 1
ATOM 598 C CA . THR A 1 78 ? -13.992 7.853 20.113 1.00 49.28 78 THR A CA 1
ATOM 599 C C . THR A 1 78 ? -13.658 6.369 20.178 1.00 49.28 78 THR A C 1
ATOM 601 O O . THR A 1 78 ? -13.777 5.632 19.210 1.00 49.28 78 THR A O 1
ATOM 604 N N . ALA A 1 79 ? -13.132 5.972 21.343 1.00 43.69 79 ALA A N 1
ATOM 605 C CA . ALA A 1 79 ? -13.483 4.760 22.102 1.00 43.69 79 ALA A CA 1
ATOM 606 C C . ALA A 1 79 ? -12.387 4.443 23.135 1.00 43.69 79 ALA A C 1
ATOM 608 O O . ALA A 1 79 ? -12.691 4.279 24.310 1.00 43.69 79 ALA A O 1
ATOM 609 N N . ASN A 1 80 ? -11.105 4.488 22.748 1.00 41.47 80 ASN A N 1
ATOM 610 C CA . ASN A 1 80 ? -9.999 4.102 23.647 1.00 41.47 80 ASN A CA 1
ATOM 611 C C . ASN A 1 80 ? -9.191 5.285 24.215 1.00 41.47 80 ASN A C 1
ATOM 613 O O . ASN A 1 80 ? -8.378 5.107 25.118 1.00 41.47 80 ASN A O 1
ATOM 617 N N . ALA A 1 81 ? -9.419 6.510 23.729 1.00 44.59 81 ALA A N 1
ATOM 618 C CA . ALA A 1 81 ? -8.699 7.707 24.177 1.00 44.59 81 ALA A CA 1
ATOM 619 C C . ALA A 1 81 ? -9.419 8.500 25.287 1.00 44.59 81 ALA A C 1
ATOM 621 O O . ALA A 1 81 ? -8.792 9.346 25.924 1.00 44.59 81 ALA A O 1
ATOM 622 N N . SER A 1 82 ? -10.706 8.240 25.546 1.00 46.00 82 SER A N 1
ATOM 623 C CA . SER A 1 82 ? -11.512 9.056 26.470 1.00 46.00 82 SER A CA 1
ATOM 624 C C . SER A 1 82 ? -11.116 8.875 27.939 1.00 46.00 82 SER A C 1
ATOM 626 O O . SER A 1 82 ? -11.111 9.848 28.686 1.00 46.00 82 SER A O 1
ATOM 628 N N . GLY A 1 83 ? -10.699 7.671 28.349 1.00 43.19 83 GLY A N 1
ATOM 629 C CA . GLY A 1 83 ? -10.199 7.431 29.710 1.00 43.19 83 GLY A CA 1
ATOM 630 C C . GLY A 1 83 ? -8.806 8.025 29.943 1.00 43.19 83 GLY A C 1
ATOM 631 O O . GLY A 1 83 ? -8.588 8.762 30.904 1.00 43.19 83 GLY A O 1
ATOM 632 N N . ALA A 1 84 ? -7.876 7.769 29.018 1.00 47.59 84 ALA A N 1
ATOM 633 C CA . ALA A 1 84 ? -6.491 8.222 29.130 1.00 47.59 84 ALA A CA 1
ATOM 634 C C . ALA A 1 84 ? -6.357 9.750 28.998 1.00 47.59 84 ALA A C 1
ATOM 636 O O . ALA A 1 84 ? -5.639 10.370 29.777 1.00 47.59 84 ALA A O 1
ATOM 637 N N . ARG A 1 85 ? -7.100 10.392 28.081 1.00 50.66 85 ARG A N 1
ATOM 638 C CA . ARG A 1 85 ? -7.079 11.859 27.939 1.00 50.66 85 ARG A CA 1
ATOM 639 C C . ARG A 1 85 ? -7.790 12.581 29.076 1.00 50.66 85 ARG A C 1
ATOM 641 O O . ARG A 1 85 ? -7.348 13.666 29.427 1.00 50.66 85 ARG A O 1
ATOM 648 N N . ALA A 1 86 ? -8.835 12.012 29.680 1.00 49.81 86 ALA A N 1
ATOM 649 C CA . ALA A 1 86 ? -9.451 12.611 30.866 1.00 49.81 86 ALA A CA 1
ATOM 650 C C . ALA A 1 86 ? -8.502 12.568 32.076 1.00 49.81 86 ALA A C 1
ATOM 652 O O . ALA A 1 86 ? -8.365 13.568 32.779 1.00 49.81 86 ALA A O 1
ATOM 653 N N . ALA A 1 87 ? -7.793 11.452 32.280 1.00 49.69 87 ALA A N 1
ATOM 654 C CA . ALA A 1 87 ? -6.765 11.340 33.315 1.00 49.69 87 ALA A CA 1
ATOM 655 C C . ALA A 1 87 ? -5.581 12.293 33.056 1.00 49.69 87 ALA A C 1
ATOM 657 O O . ALA A 1 87 ? -5.138 13.000 33.960 1.00 49.69 87 ALA A O 1
ATOM 658 N N . GLN A 1 88 ? -5.123 12.389 31.806 1.00 55.81 88 GLN A N 1
ATOM 659 C CA . GLN A 1 88 ? -3.993 13.240 31.427 1.00 55.81 88 GLN A CA 1
ATOM 660 C C . GLN A 1 88 ? -4.342 14.737 31.406 1.00 55.81 88 GLN A C 1
ATOM 662 O O . GLN A 1 88 ? -3.506 15.570 31.739 1.00 55.81 88 GLN A O 1
ATOM 667 N N . ARG A 1 89 ? -5.591 15.100 31.089 1.00 55.72 89 ARG A N 1
ATOM 668 C CA . ARG A 1 89 ? -6.077 16.487 31.148 1.00 55.72 89 ARG A CA 1
ATOM 669 C C . ARG A 1 89 ? -6.312 16.957 32.583 1.00 55.72 89 ARG A C 1
ATOM 671 O O . ARG A 1 89 ? -5.959 18.090 32.889 1.00 55.72 89 ARG A O 1
ATOM 678 N N . ARG A 1 90 ? -6.800 16.082 33.474 1.00 58.19 90 ARG A N 1
ATOM 679 C CA . ARG A 1 90 ? -6.833 16.365 34.921 1.00 58.19 90 ARG A CA 1
ATOM 680 C C . ARG A 1 90 ? -5.430 16.632 35.466 1.00 58.19 90 ARG A C 1
ATOM 682 O O . ARG A 1 90 ? -5.242 17.612 36.173 1.00 58.19 90 ARG A O 1
ATOM 689 N N . SER A 1 91 ? -4.447 15.828 35.052 1.00 65.75 91 SER A N 1
ATOM 690 C CA . SER A 1 91 ? -3.039 16.041 35.411 1.00 65.75 91 SER A CA 1
ATOM 691 C C . SER A 1 91 ? -2.488 17.377 34.888 1.00 65.75 91 SER A C 1
ATOM 693 O O . SER A 1 91 ? -1.716 18.029 35.583 1.00 65.75 91 SER A O 1
ATOM 695 N N . LEU A 1 92 ? -2.914 17.832 33.706 1.00 61.00 92 LEU A N 1
ATOM 696 C CA . LEU A 1 92 ? -2.457 19.098 33.129 1.00 61.00 92 LEU A CA 1
ATOM 697 C C . LEU A 1 92 ? -3.081 20.331 33.810 1.00 61.00 92 LEU A C 1
ATOM 699 O O . LEU A 1 92 ? -2.379 21.300 34.081 1.00 61.00 92 LEU A O 1
ATOM 703 N N . GLU A 1 93 ? -4.381 20.305 34.111 1.00 74.94 93 GLU A N 1
ATOM 704 C CA . GLU A 1 93 ? -5.062 21.400 34.825 1.00 74.94 93 GLU A CA 1
ATOM 705 C C . GLU A 1 93 ? -4.552 21.544 36.266 1.00 74.94 93 GLU A C 1
ATOM 707 O O . GLU A 1 93 ? -4.434 22.657 36.779 1.00 74.94 93 GLU A O 1
ATOM 712 N N . GLU A 1 94 ? -4.194 20.428 36.904 1.00 77.62 94 GLU A N 1
ATOM 713 C CA . GLU A 1 94 ? -3.564 20.420 38.222 1.00 77.62 94 GLU A CA 1
ATOM 714 C C . GLU A 1 94 ? -2.146 21.005 38.175 1.00 77.62 94 GLU A C 1
ATOM 716 O O . GLU A 1 94 ? -1.812 21.848 39.006 1.00 77.62 94 GLU A O 1
ATOM 721 N N . LEU A 1 95 ? -1.356 20.669 37.147 1.00 71.62 95 LEU A N 1
ATOM 722 C CA . LEU A 1 95 ? -0.043 21.279 36.913 1.00 71.62 95 LEU A CA 1
ATOM 723 C C . LEU A 1 95 ? -0.132 22.788 36.649 1.00 71.62 95 LEU A C 1
ATOM 725 O O . LEU A 1 95 ? 0.672 23.541 37.194 1.00 71.62 95 LEU A O 1
ATOM 729 N N . PHE A 1 96 ? -1.106 23.252 35.859 1.00 78.00 96 PHE A N 1
ATOM 730 C CA . PHE A 1 96 ? -1.295 24.689 35.625 1.00 78.00 96 PHE A CA 1
ATOM 731 C C . PHE A 1 96 ? -1.732 25.426 36.891 1.00 78.00 96 PHE A C 1
ATOM 733 O O . PHE A 1 96 ? -1.188 26.482 37.201 1.00 78.00 96 PHE A O 1
ATOM 740 N N . ARG A 1 97 ? -2.649 24.844 37.672 1.00 79.69 97 ARG A N 1
ATOM 741 C CA . ARG A 1 97 ? -3.060 25.413 38.960 1.00 79.69 97 ARG A CA 1
ATOM 742 C C . ARG A 1 97 ? -1.889 25.496 39.941 1.00 79.69 97 ARG A C 1
ATOM 744 O O . ARG A 1 97 ? -1.781 26.472 40.679 1.00 79.69 97 ARG A O 1
ATOM 751 N N . GLU A 1 98 ? -1.020 24.490 39.960 1.00 79.38 98 GLU A N 1
ATOM 752 C CA . GLU A 1 98 ? 0.162 24.486 40.822 1.00 79.38 98 GLU A CA 1
ATOM 753 C C . GLU A 1 98 ? 1.225 25.489 40.348 1.00 79.38 98 GLU A C 1
ATOM 755 O O . GLU A 1 98 ? 1.826 26.188 41.164 1.00 79.38 98 GLU A O 1
ATOM 760 N N . ALA A 1 99 ? 1.393 25.646 39.032 1.00 80.50 99 ALA A N 1
ATOM 761 C CA . ALA A 1 99 ? 2.257 26.670 38.452 1.00 80.50 99 ALA A CA 1
ATOM 762 C C . ALA A 1 99 ? 1.776 28.095 38.782 1.00 80.50 99 ALA A C 1
ATOM 764 O O . ALA A 1 99 ? 2.598 28.952 39.114 1.00 80.50 99 ALA A O 1
ATOM 765 N N . ASP A 1 100 ? 0.464 28.346 38.758 1.00 88.19 100 ASP A N 1
ATOM 766 C CA . ASP A 1 100 ? -0.101 29.647 39.130 1.00 88.19 100 ASP A CA 1
ATOM 767 C C . ASP A 1 100 ? 0.078 29.946 40.626 1.00 88.19 100 ASP A C 1
ATOM 769 O O . ASP A 1 100 ? 0.508 31.046 40.978 1.00 88.19 100 ASP A O 1
ATOM 773 N N . LYS A 1 101 ? -0.124 28.961 41.513 1.00 83.38 101 LYS A N 1
ATOM 774 C CA . LYS A 1 101 ? 0.179 29.120 42.949 1.00 83.38 101 LYS A CA 1
ATOM 775 C C . LYS A 1 101 ? 1.653 29.426 43.201 1.00 83.38 101 LYS A C 1
ATOM 777 O O . LYS A 1 101 ? 1.971 30.304 44.001 1.00 83.38 101 LYS A O 1
ATOM 782 N N . LEU A 1 102 ? 2.561 28.715 42.527 1.00 75.06 102 LEU A N 1
ATOM 783 C CA . LEU A 1 102 ? 4.000 28.969 42.633 1.00 75.06 102 LEU A CA 1
ATOM 784 C C . LEU A 1 102 ? 4.349 30.375 42.141 1.00 75.06 102 LEU A C 1
ATOM 786 O O . LEU A 1 102 ? 5.141 31.072 42.774 1.00 75.06 102 LEU A O 1
ATOM 790 N N . ARG A 1 103 ? 3.724 30.827 41.051 1.00 77.19 103 ARG A N 1
ATOM 791 C CA . ARG A 1 103 ? 3.907 32.181 40.524 1.00 77.19 103 ARG A CA 1
ATOM 792 C C . ARG A 1 103 ? 3.420 33.248 41.505 1.00 77.19 103 ARG A C 1
ATOM 794 O O . ARG A 1 103 ? 4.131 34.232 41.710 1.00 77.19 103 ARG A O 1
ATOM 801 N N . GLU A 1 104 ? 2.262 33.057 42.132 1.00 79.19 104 GLU A N 1
ATOM 802 C CA . GLU A 1 104 ? 1.755 33.965 43.168 1.00 79.19 104 GLU A CA 1
ATOM 803 C C . GLU A 1 104 ? 2.661 33.985 44.403 1.00 79.19 104 GLU A C 1
ATOM 805 O O . GLU A 1 104 ? 3.000 35.062 44.895 1.00 79.19 104 GLU A O 1
ATOM 810 N N . ALA A 1 105 ? 3.127 32.823 44.868 1.00 74.81 105 ALA A N 1
ATOM 811 C CA . ALA A 1 105 ? 4.049 32.730 45.997 1.00 74.81 105 ALA A CA 1
ATOM 812 C C . ALA A 1 105 ? 5.375 33.454 45.711 1.00 74.81 105 ALA A C 1
ATOM 814 O O . ALA A 1 105 ? 5.864 34.216 46.546 1.00 74.81 105 ALA A O 1
ATOM 815 N N . ILE A 1 106 ? 5.927 33.291 44.503 1.00 74.81 106 ILE A N 1
ATOM 816 C CA . ILE A 1 106 ? 7.137 33.997 44.065 1.00 74.81 106 ILE A CA 1
ATOM 817 C C . ILE A 1 106 ? 6.896 35.510 44.014 1.00 74.81 106 ILE A C 1
ATOM 819 O O . ILE A 1 106 ? 7.754 36.265 44.469 1.00 74.81 106 ILE A O 1
ATOM 823 N N . GLN A 1 107 ? 5.744 35.976 43.520 1.00 71.31 107 GLN A N 1
ATOM 824 C CA . GLN A 1 107 ? 5.390 37.405 43.506 1.00 71.31 107 GLN A CA 1
ATOM 825 C C . GLN A 1 107 ? 5.224 37.997 44.911 1.00 71.31 107 GLN A C 1
ATOM 827 O O . GLN A 1 107 ? 5.654 39.124 45.161 1.00 71.31 107 GLN A O 1
ATOM 832 N N . GLN A 1 108 ? 4.631 37.248 45.842 1.00 68.44 108 GLN A N 1
ATOM 833 C CA . GLN A 1 108 ? 4.519 37.664 47.240 1.00 68.44 108 GLN A CA 1
ATOM 834 C C . GLN A 1 108 ? 5.895 37.736 47.915 1.00 68.44 108 GLN A C 1
ATOM 836 O O . GLN A 1 108 ? 6.159 38.677 48.663 1.00 68.44 108 GLN A O 1
ATOM 841 N N . HIS A 1 109 ? 6.798 36.802 47.602 1.00 61.06 109 HIS A N 1
ATOM 842 C CA . HIS A 1 109 ? 8.149 36.772 48.165 1.00 61.06 109 HIS A CA 1
ATOM 843 C C . HIS A 1 109 ? 9.087 37.823 47.544 1.00 61.06 109 HIS A C 1
ATOM 845 O O . HIS A 1 109 ? 9.919 38.403 48.236 1.00 61.06 109 HIS A O 1
ATOM 851 N N . THR A 1 110 ? 8.921 38.149 46.257 1.00 59.91 110 THR A N 1
ATOM 852 C CA . THR A 1 110 ? 9.698 39.205 45.571 1.00 59.91 110 THR A CA 1
ATOM 853 C C . THR A 1 110 ? 9.224 40.627 45.884 1.00 59.91 110 THR A C 1
ATOM 855 O O . THR A 1 110 ? 9.915 41.586 45.543 1.00 59.91 110 THR A O 1
ATOM 858 N N . ARG A 1 111 ? 8.099 40.797 46.596 1.00 56.72 111 ARG A N 1
ATOM 859 C CA . ARG A 1 111 ? 7.620 42.103 47.082 1.00 56.72 111 ARG A CA 1
ATOM 860 C C . ARG A 1 111 ? 8.288 42.598 48.373 1.00 56.72 111 ARG A C 1
ATOM 862 O O . ARG A 1 111 ? 7.903 43.656 48.860 1.00 56.72 111 ARG A O 1
ATOM 869 N N . TYR A 1 112 ? 9.309 41.906 48.885 1.00 52.97 112 TYR A N 1
ATOM 870 C CA . TYR A 1 112 ? 10.153 42.404 49.978 1.00 52.97 112 TYR A CA 1
ATOM 871 C C . TYR A 1 112 ? 11.639 42.516 49.591 1.00 52.97 112 TYR A C 1
ATOM 873 O O . TYR A 1 112 ? 12.455 41.686 49.989 1.00 52.97 112 TYR A O 1
ATOM 881 N N . PRO A 1 113 ? 12.048 43.594 48.900 1.00 46.91 113 PRO A N 1
ATOM 882 C CA . PRO A 1 113 ? 13.383 44.143 49.044 1.00 46.91 113 PRO A CA 1
ATOM 883 C C . PRO A 1 113 ? 13.355 45.257 50.105 1.00 46.91 113 PRO A C 1
ATOM 885 O O . PRO A 1 113 ? 12.721 46.291 49.926 1.00 46.91 113 PRO A O 1
ATOM 888 N N . GLY A 1 114 ? 14.027 45.007 51.230 1.00 53.84 114 GLY A N 1
ATOM 889 C CA . GLY A 1 114 ? 14.616 46.001 52.135 1.00 53.84 114 GLY A CA 1
ATOM 890 C C . GLY A 1 114 ? 13.848 47.297 52.411 1.00 53.84 114 GLY A C 1
ATOM 891 O O . GLY A 1 114 ? 14.044 48.303 51.735 1.00 53.84 114 GLY A O 1
ATOM 892 N N . ALA A 1 115 ? 13.133 47.337 53.536 1.00 48.81 115 ALA A N 1
ATOM 893 C CA . ALA A 1 115 ? 12.906 48.586 54.247 1.00 48.81 115 ALA A CA 1
ATOM 894 C C . ALA A 1 115 ? 13.674 48.560 55.577 1.00 48.81 115 ALA A C 1
ATOM 896 O O . ALA A 1 115 ? 13.247 47.916 56.531 1.00 48.81 115 ALA A O 1
ATOM 897 N N . LYS A 1 116 ? 14.734 49.382 55.602 1.00 42.72 116 LYS A N 1
ATOM 898 C CA . LYS A 1 116 ? 15.396 50.015 56.759 1.00 42.72 116 LYS A CA 1
ATOM 899 C C . LYS A 1 116 ? 16.575 49.259 57.393 1.00 42.72 116 LYS A C 1
ATOM 901 O O . LYS A 1 116 ? 16.424 48.533 58.366 1.00 42.72 116 LYS A O 1
ATOM 906 N N . HIS A 1 117 ? 17.775 49.578 56.895 1.00 42.31 117 HIS A N 1
ATOM 907 C CA . HIS A 1 117 ? 18.901 49.858 57.788 1.00 42.31 117 HIS A CA 1
ATOM 908 C C . HIS A 1 117 ? 18.527 51.075 58.653 1.00 42.31 117 HIS A C 1
ATOM 910 O O . HIS A 1 117 ? 18.176 52.127 58.111 1.00 42.31 117 HIS A O 1
ATOM 916 N N . GLN A 1 118 ? 18.537 50.890 59.972 1.00 46.47 118 GLN A N 1
ATOM 917 C CA . GLN A 1 118 ? 18.878 51.939 60.933 1.00 46.47 118 GLN A CA 1
ATOM 918 C C . GLN A 1 118 ? 20.377 51.860 61.207 1.00 46.47 118 GLN A C 1
ATOM 920 O O . GLN A 1 118 ? 20.915 50.731 61.114 1.00 46.47 118 GLN A O 1
#

Sequence (118 aa):
MLGQRVIDHAHDDRVGVLRALAPDIEQWELGPVTRVPVAAPMAWLAPVSGGAEWTTHPDAIEAERNADVEWSPETRVTANASGARAAQRRSLEELFREADKLREAIQQHTRYPGAKHQ